Protein AF-A0A0L0SIJ2-F1 (afdb_monomer)

Nearest PDB structures (foldseek):
  6e2f-assembly1_B  TM=1.414E-01  e=6.122E+00  Homo sapiens
  9cui-assembly1_D  TM=1.388E-01  e=6.489E+00  Homo sapiens

Sequence (169 aa):
MDVLKDLTKKHSGVPQDIKKQLKAYHSLFNLSYGDGKETVYSFTNKKRNQEKRFGRLYATSTSLQGMKKDFRSALAAGVLQDIDMVAAAPSIFKTILSVYNLNSKALDLYLENRDEALSKYKLKEKSDFLRIIFSEHPPQGLHPELMEMHKTLYNVLYPQIAADYPVIV

pLDDT: mean 73.06, std 18.46, range [38.31, 97.0]

Solvent-accessible surface area (backbone atoms only — not comparable to full-atom values): 10416 Å² total; per-residue (Å²): 117,68,66,63,60,54,57,50,43,97,80,56,80,59,54,74,68,57,30,50,50,50,42,47,45,50,51,47,47,64,72,33,63,61,98,89,56,83,77,42,69,43,57,80,61,98,54,96,86,57,90,58,92,72,78,65,71,40,47,78,47,84,45,58,82,71,47,61,67,75,59,36,48,65,70,44,79,72,65,86,87,85,87,58,77,84,55,43,61,64,51,50,52,52,51,52,32,49,76,71,75,44,86,39,72,47,57,50,39,37,72,78,38,46,70,58,33,29,60,77,54,73,46,90,51,73,65,55,57,50,47,53,75,72,36,94,65,78,71,85,90,58,43,68,54,52,50,49,34,43,42,45,49,62,72,51,45,42,58,52,49,38,68,79,36,67,85,81,105

Secondary structure (DSSP, 8-state):
-HHHHHHTSTTS---HHHHHHHHHHHHHHHHHSSTT-PPPEEE--SSTT----SS-EEESSS-GGGS-HHHHHHHTTT----S-TTSHHHHHHHHHHHHTT---HHHHHHHH-HHHHHHHTT--SHHHHHHHHH-SSPPTT--HHHHHHHHIIIIIIHHHHHHH-TTT-

Structure (mmCIF, N/CA/C/O backbone):
data_AF-A0A0L0SIJ2-F1
#
_entry.id   AF-A0A0L0SIJ2-F1
#
loop_
_atom_site.group_PDB
_atom_site.id
_atom_site.type_symbol
_atom_site.label_atom_id
_atom_site.label_alt_id
_atom_site.label_comp_id
_atom_site.label_asym_id
_atom_site.label_entity_id
_atom_site.label_seq_id
_atom_site.pdbx_PDB_ins_code
_atom_site.Cartn_x
_atom_site.Cartn_y
_atom_site.Cartn_z
_atom_site.occupancy
_atom_site.B_iso_or_equiv
_atom_site.auth_seq_id
_atom_site.auth_comp_id
_atom_site.auth_asym_id
_atom_site.auth_atom_id
_atom_site.pdbx_PDB_model_num
ATOM 1 N N . MET A 1 1 ? -26.050 -7.740 15.270 1.00 54.56 1 MET A N 1
ATOM 2 C CA . MET A 1 1 ? -26.472 -6.362 15.607 1.00 54.56 1 MET A CA 1
ATOM 3 C C . MET A 1 1 ? -27.490 -6.315 16.749 1.00 54.56 1 MET A C 1
ATOM 5 O O . MET A 1 1 ? -27.309 -5.485 17.627 1.00 54.56 1 MET A O 1
ATOM 9 N N . ASP A 1 2 ? -28.446 -7.246 16.870 1.00 51.00 2 ASP A N 1
ATOM 10 C CA . ASP A 1 2 ? -29.347 -7.300 18.048 1.00 51.00 2 ASP A CA 1
ATOM 11 C C . ASP A 1 2 ? -28.671 -7.771 19.356 1.00 51.00 2 ASP A C 1
ATOM 13 O O . ASP A 1 2 ? -28.945 -7.242 20.432 1.00 51.00 2 ASP A O 1
ATOM 17 N N . VAL A 1 3 ? -27.680 -8.666 19.266 1.00 52.47 3 VAL A N 1
ATOM 18 C CA . VAL A 1 3 ? -26.892 -9.186 20.410 1.00 52.47 3 VAL A CA 1
ATOM 19 C C . VAL A 1 3 ? -26.098 -8.094 21.146 1.00 52.47 3 VAL A C 1
ATOM 21 O O . VAL A 1 3 ? -26.057 -8.056 22.375 1.00 52.47 3 VAL A O 1
ATOM 24 N N . LEU A 1 4 ? -25.486 -7.162 20.405 1.00 56.62 4 LEU A N 1
ATOM 25 C CA . LEU A 1 4 ? -24.768 -6.017 20.984 1.00 56.62 4 LEU A CA 1
ATOM 26 C C . LEU A 1 4 ? -25.727 -5.075 21.730 1.00 56.62 4 LEU A C 1
ATOM 28 O O . LEU A 1 4 ? -25.366 -4.504 22.757 1.00 56.62 4 LEU A O 1
AT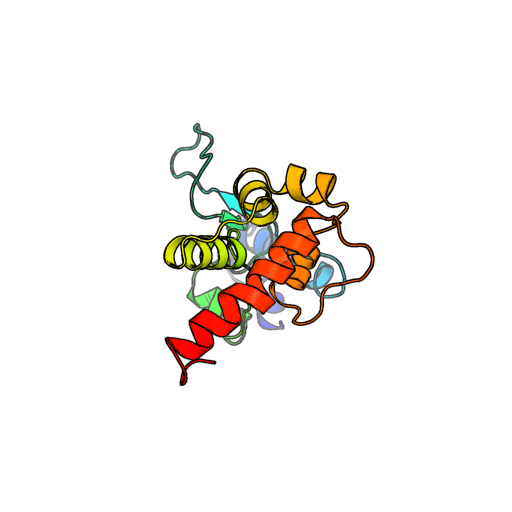OM 32 N N . LYS A 1 5 ? -26.964 -4.950 21.243 1.00 59.69 5 LYS A N 1
ATOM 33 C CA . LYS A 1 5 ? -28.025 -4.130 21.835 1.00 59.69 5 LYS A CA 1
ATOM 34 C C . LYS A 1 5 ? -28.536 -4.741 23.151 1.00 59.69 5 LYS A C 1
ATOM 36 O O . LYS A 1 5 ? -28.731 -4.005 24.117 1.00 59.69 5 LYS A O 1
ATOM 41 N N . ASP A 1 6 ? -28.642 -6.067 23.245 1.00 62.47 6 ASP A N 1
ATOM 42 C CA . ASP A 1 6 ? -29.040 -6.787 24.468 1.00 62.47 6 ASP A CA 1
ATOM 43 C C . ASP A 1 6 ? -27.977 -6.782 25.576 1.00 62.47 6 ASP A C 1
ATOM 45 O O . ASP A 1 6 ? -28.296 -6.534 26.744 1.00 62.47 6 ASP A O 1
ATOM 49 N N . LEU A 1 7 ? -26.699 -6.955 25.225 1.00 60.88 7 LEU A N 1
ATOM 50 C CA . LEU A 1 7 ? -25.585 -6.964 26.187 1.00 60.88 7 LEU A CA 1
ATOM 51 C C . LEU A 1 7 ? -25.435 -5.640 26.958 1.00 60.88 7 LEU A C 1
ATOM 53 O O . LEU A 1 7 ? -24.885 -5.606 28.064 1.00 60.88 7 LEU A O 1
ATOM 57 N N . THR A 1 8 ? -25.977 -4.547 26.417 1.00 62.97 8 THR A N 1
ATOM 58 C CA . THR A 1 8 ? -25.906 -3.208 27.016 1.00 62.97 8 THR A CA 1
ATOM 59 C C . THR A 1 8 ? -27.038 -2.874 28.004 1.00 62.97 8 THR A C 1
ATOM 61 O O . THR A 1 8 ? -26.996 -1.819 28.650 1.00 62.97 8 THR A O 1
ATOM 64 N N . LYS A 1 9 ? -28.044 -3.744 28.176 1.00 65.94 9 LYS A N 1
ATOM 65 C CA . LYS A 1 9 ? -29.21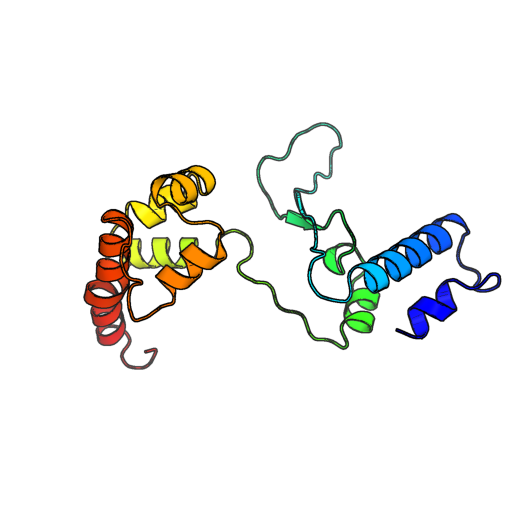5 -3.503 29.046 1.00 65.94 9 LYS A CA 1
ATOM 66 C C . LYS A 1 9 ? -28.881 -3.560 30.550 1.00 65.94 9 LYS A C 1
ATOM 68 O O . LYS A 1 9 ? -27.929 -4.214 30.976 1.00 65.94 9 LYS A O 1
ATOM 73 N N . LYS A 1 10 ? -29.678 -2.882 31.398 1.00 56.69 10 LYS A N 1
ATOM 74 C CA . LYS A 1 10 ? -29.383 -2.641 32.837 1.00 56.69 10 LYS A CA 1
ATOM 75 C C . LYS A 1 10 ? -29.155 -3.931 33.646 1.00 56.69 10 LYS A C 1
ATOM 77 O O . LYS A 1 10 ? -28.279 -3.939 34.503 1.00 56.69 10 LYS A O 1
ATOM 82 N N . HIS A 1 11 ? -29.815 -5.032 33.282 1.00 60.62 11 HIS A N 1
ATOM 83 C CA . HIS A 1 11 ? -29.787 -6.317 34.001 1.00 60.62 11 HIS A CA 1
ATOM 84 C C . HIS A 1 11 ? -28.864 -7.385 33.393 1.00 60.62 11 HIS A C 1
ATOM 86 O O . HIS A 1 11 ? -28.832 -8.502 33.886 1.00 60.62 11 HIS A O 1
ATOM 92 N N . SER A 1 12 ? -28.077 -7.065 32.359 1.00 64.12 12 SER A N 1
ATOM 93 C CA . SER A 1 12 ? -27.230 -8.040 31.643 1.00 64.12 12 SER A CA 1
ATOM 94 C C . SER A 1 12 ? -26.078 -8.673 32.451 1.00 64.12 12 SER A C 1
ATOM 96 O O . SER A 1 12 ? -25.235 -9.337 31.865 1.00 64.12 12 SER A O 1
ATOM 98 N N . GLY A 1 13 ? -25.970 -8.432 33.765 1.00 60.91 13 GLY A N 1
ATOM 99 C CA . GLY A 1 13 ? -24.886 -8.950 34.623 1.00 60.91 13 GLY A CA 1
ATOM 100 C C . GLY A 1 13 ? -23.477 -8.409 34.327 1.00 60.91 13 GLY A C 1
ATOM 101 O O . GLY A 1 13 ? -22.581 -8.543 35.152 1.00 60.91 13 GLY A O 1
ATOM 102 N N . VAL A 1 14 ? -23.275 -7.759 33.179 1.00 66.00 14 VAL A N 1
ATOM 103 C CA . VAL A 1 14 ? -21.990 -7.181 32.774 1.00 66.00 14 VAL A CA 1
ATOM 104 C C . VAL A 1 14 ? -21.596 -6.028 33.726 1.00 66.00 14 VAL A C 1
ATOM 106 O O . VAL A 1 14 ? -22.449 -5.200 34.045 1.00 66.00 14 VAL A O 1
ATOM 109 N N . PRO A 1 15 ? -20.336 -5.924 34.182 1.00 61.22 15 PRO A N 1
ATOM 110 C CA . PRO A 1 15 ? -19.867 -4.811 35.008 1.00 61.22 15 PRO A CA 1
ATOM 111 C C . PRO A 1 15 ? -20.112 -3.441 34.364 1.00 61.22 15 PRO A C 1
ATOM 113 O O . PRO A 1 15 ? -20.112 -3.294 33.138 1.00 61.22 15 PRO A O 1
ATOM 116 N N . GLN A 1 16 ? -20.371 -2.429 35.191 1.00 59.69 16 GLN A N 1
ATOM 117 C CA . GLN A 1 16 ? -20.885 -1.142 34.717 1.00 59.69 16 GLN A CA 1
ATOM 118 C C . GLN A 1 16 ? -19.902 -0.400 33.792 1.00 59.69 16 GLN A C 1
ATOM 120 O O . GLN A 1 16 ? -20.320 0.305 32.875 1.00 59.69 16 GLN A O 1
ATOM 125 N N . ASP A 1 17 ? -18.605 -0.607 33.994 1.00 52.38 17 ASP A N 1
ATOM 126 C CA . ASP A 1 17 ? -17.485 -0.163 33.164 1.00 52.38 17 ASP A CA 1
ATOM 127 C C . ASP A 1 17 ? -17.437 -0.878 31.799 1.00 52.38 17 ASP A C 1
ATOM 129 O O . ASP A 1 17 ? -17.328 -0.215 30.765 1.00 52.38 17 ASP A O 1
ATOM 133 N N . ILE A 1 18 ? -17.620 -2.203 31.765 1.00 59.28 18 ILE A N 1
ATOM 134 C CA . ILE A 1 18 ? -17.648 -3.010 30.529 1.00 59.28 18 ILE A CA 1
ATOM 135 C C . ILE A 1 18 ? -18.911 -2.704 29.711 1.00 59.28 18 ILE A C 1
ATOM 137 O O . ILE A 1 18 ? -18.843 -2.563 28.488 1.00 59.28 18 ILE A O 1
ATOM 141 N N . LYS A 1 19 ? -20.072 -2.516 30.360 1.00 65.12 19 LYS A N 1
ATOM 142 C CA . LYS A 1 19 ? -21.289 -2.043 29.670 1.00 65.12 19 LYS A CA 1
ATOM 143 C C . LYS A 1 19 ? -21.061 -0.682 29.033 1.00 65.12 19 LYS A C 1
ATOM 145 O O . LYS A 1 19 ? -21.577 -0.436 27.946 1.00 65.12 19 LYS A O 1
ATOM 150 N N . LYS A 1 20 ? -20.293 0.193 29.687 1.00 60.72 20 LYS A N 1
ATOM 151 C CA . LYS A 1 20 ? -19.895 1.493 29.137 1.00 60.72 20 LYS A CA 1
ATOM 152 C C . LYS A 1 20 ? -19.086 1.313 27.849 1.00 60.72 20 LYS A C 1
ATOM 154 O O . LYS A 1 20 ? -19.368 2.005 26.879 1.00 60.72 20 LYS A O 1
ATOM 159 N N . GLN A 1 21 ? -18.163 0.347 27.810 1.00 56.66 21 GLN A N 1
ATOM 160 C CA . GLN A 1 21 ? -17.334 0.036 26.636 1.00 56.66 21 GLN A CA 1
ATOM 161 C C . GLN A 1 21 ? -18.115 -0.626 25.496 1.00 56.66 21 GLN A C 1
ATOM 163 O O . GLN A 1 21 ? -17.939 -0.240 24.349 1.00 56.66 21 GLN A O 1
ATOM 168 N N . LEU A 1 22 ? -19.013 -1.573 25.784 1.00 64.75 22 LEU A N 1
ATOM 169 C CA . LEU A 1 22 ? -19.874 -2.193 24.769 1.00 64.75 22 LEU A CA 1
ATOM 170 C C . LEU A 1 22 ? -20.917 -1.212 24.229 1.00 64.75 22 LEU A C 1
ATOM 172 O O . LEU A 1 22 ? -21.181 -1.214 23.032 1.00 64.75 22 LEU A O 1
ATOM 176 N N . LYS A 1 23 ? -21.472 -0.335 25.081 1.00 67.38 23 LYS A N 1
ATOM 177 C CA . LYS A 1 23 ? -22.300 0.796 24.631 1.00 67.38 23 LYS A CA 1
ATOM 178 C C . LYS A 1 23 ? -21.496 1.750 23.766 1.00 67.38 23 LYS A C 1
ATOM 180 O O . LYS A 1 23 ? -22.003 2.163 22.733 1.00 67.38 23 LYS A O 1
ATOM 185 N N . ALA A 1 24 ? -20.261 2.064 24.156 1.00 58.53 24 ALA A N 1
ATOM 186 C CA . ALA A 1 24 ? -19.372 2.897 23.360 1.00 58.53 24 ALA A CA 1
ATOM 187 C C . ALA A 1 24 ? -19.070 2.238 22.011 1.00 58.53 24 ALA A C 1
ATOM 189 O O . ALA A 1 24 ? -19.275 2.890 21.002 1.00 58.53 24 ALA A O 1
ATOM 190 N N . TYR A 1 25 ? -18.697 0.952 21.975 1.00 56.91 25 TYR A N 1
ATOM 191 C CA . TYR A 1 25 ? -18.460 0.188 20.746 1.00 56.91 25 TYR A CA 1
ATOM 192 C C . TYR A 1 25 ? -19.720 0.108 19.882 1.00 56.91 25 TYR A C 1
ATOM 194 O O . TYR A 1 25 ? -19.633 0.344 18.692 1.00 56.91 25 TYR A O 1
ATOM 202 N N . HIS A 1 26 ? -20.897 -0.163 20.453 1.00 67.38 26 HIS A N 1
ATOM 203 C CA . HIS A 1 26 ? -22.166 -0.217 19.723 1.00 67.38 26 HIS A CA 1
ATOM 204 C C . HIS A 1 26 ? -22.586 1.153 19.174 1.00 67.38 26 HIS A C 1
ATOM 206 O O . HIS A 1 26 ? -23.038 1.241 18.037 1.00 67.38 26 HIS A O 1
ATOM 212 N N . SER A 1 27 ? -22.444 2.228 19.956 1.00 61.03 27 SER A N 1
ATOM 213 C CA . SER A 1 27 ? -22.684 3.595 19.482 1.00 61.03 27 SER A CA 1
ATOM 214 C C . SER A 1 27 ? -21.670 3.996 18.423 1.00 61.03 27 SER A C 1
ATOM 216 O O . SER A 1 27 ? -22.086 4.540 17.413 1.00 61.03 27 SER A O 1
ATOM 218 N N . LEU A 1 28 ? -20.377 3.713 18.625 1.00 52.31 28 LEU A N 1
ATOM 219 C CA . LEU A 1 28 ? -19.313 3.969 17.653 1.00 52.31 28 LEU A CA 1
ATOM 220 C C . LEU A 1 28 ? -19.578 3.203 16.373 1.00 52.31 28 LEU A C 1
ATOM 222 O O . LEU A 1 28 ? -19.660 3.849 15.348 1.00 52.31 28 LEU A O 1
ATOM 226 N N . PHE A 1 29 ? -19.794 1.889 16.458 1.00 53.75 29 PHE A N 1
ATOM 227 C CA . PHE A 1 29 ? -20.129 1.028 15.332 1.00 53.75 29 PHE A CA 1
ATOM 228 C C . PHE A 1 29 ? -21.326 1.598 14.579 1.00 53.75 29 PHE A C 1
ATOM 230 O O . PHE A 1 29 ? -21.163 1.894 13.416 1.00 53.75 29 PHE A O 1
ATOM 237 N N . ASN A 1 30 ? -22.470 1.875 15.221 1.00 57.22 30 ASN A N 1
ATOM 238 C CA . ASN A 1 30 ? -23.640 2.475 14.552 1.00 57.22 30 ASN A CA 1
ATOM 239 C C . ASN A 1 30 ? -23.408 3.903 14.024 1.00 57.22 30 ASN A C 1
ATOM 241 O O . ASN A 1 30 ? -24.046 4.301 13.059 1.00 57.22 30 ASN A O 1
ATOM 245 N N . LEU A 1 31 ? -22.529 4.689 14.650 1.00 54.09 31 LEU A N 1
ATOM 246 C CA . LEU A 1 31 ? -22.133 6.010 14.158 1.00 54.09 31 LEU A CA 1
ATOM 247 C C . LEU A 1 31 ? -21.187 5.903 12.960 1.00 54.09 31 LEU A C 1
ATOM 249 O O . LEU A 1 31 ? -21.176 6.823 12.147 1.00 54.09 31 LEU A O 1
ATOM 253 N N . SER A 1 32 ? -20.363 4.855 12.898 1.00 46.44 32 SER A N 1
ATOM 254 C CA . SER A 1 32 ? -19.370 4.570 11.858 1.00 46.44 32 SER A CA 1
ATOM 255 C C . SER A 1 32 ? -19.845 3.574 10.805 1.00 46.44 32 SER A C 1
ATOM 257 O O . SER A 1 32 ? -19.102 3.267 9.882 1.00 46.44 32 SER A O 1
ATOM 259 N N . TYR A 1 33 ? -21.062 3.051 10.943 1.00 47.03 33 TYR A N 1
ATOM 260 C CA . TYR A 1 33 ? -21.679 2.151 9.982 1.00 47.03 33 TYR A CA 1
ATOM 261 C C . TYR A 1 33 ? -22.363 3.005 8.907 1.00 47.03 33 TYR A C 1
ATOM 263 O O . TYR A 1 33 ? -23.465 3.508 9.119 1.00 47.03 33 TYR A O 1
ATOM 271 N N . GLY A 1 34 ? -21.664 3.219 7.789 1.00 46.31 34 GLY A N 1
ATOM 272 C CA . GLY A 1 34 ? -22.014 4.155 6.709 1.00 46.31 34 GLY A CA 1
ATOM 273 C C . GLY A 1 34 ? -20.812 5.029 6.309 1.00 46.31 34 GLY A C 1
ATOM 274 O O . GLY A 1 34 ? -19.852 5.113 7.074 1.00 46.31 34 GLY A O 1
ATOM 275 N N . ASP A 1 35 ? -20.845 5.648 5.121 1.00 38.31 35 ASP A N 1
ATOM 276 C CA . ASP A 1 35 ? -19.687 6.323 4.494 1.00 38.31 35 ASP A CA 1
ATOM 277 C C . ASP A 1 35 ? -18.958 7.322 5.433 1.00 38.31 35 ASP A C 1
ATOM 279 O O . ASP A 1 35 ? -19.540 8.320 5.865 1.00 38.31 35 ASP A O 1
ATOM 283 N N . GLY A 1 36 ? -17.666 7.059 5.729 1.00 43.97 36 GLY A N 1
ATOM 284 C CA . GLY A 1 36 ? -16.70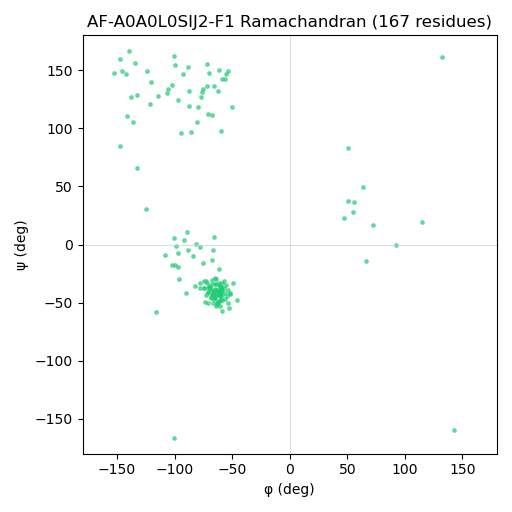2 8.046 6.261 1.00 43.97 36 GLY A CA 1
ATOM 285 C C . GLY A 1 36 ? -16.098 7.895 7.681 1.00 43.97 36 GLY A C 1
ATOM 286 O O . GLY A 1 36 ? -15.621 8.902 8.203 1.00 43.97 36 GLY A O 1
ATOM 287 N N . LYS A 1 37 ? -16.086 6.729 8.364 1.00 53.09 37 LYS A N 1
ATOM 288 C CA . LYS A 1 37 ? -15.469 6.593 9.722 1.00 53.09 37 LYS A CA 1
ATOM 289 C C . LYS A 1 37 ? -14.610 5.325 9.910 1.00 53.09 37 LYS A C 1
ATOM 291 O O . LYS A 1 37 ? -15.136 4.232 10.097 1.00 53.09 37 LYS A O 1
ATOM 296 N 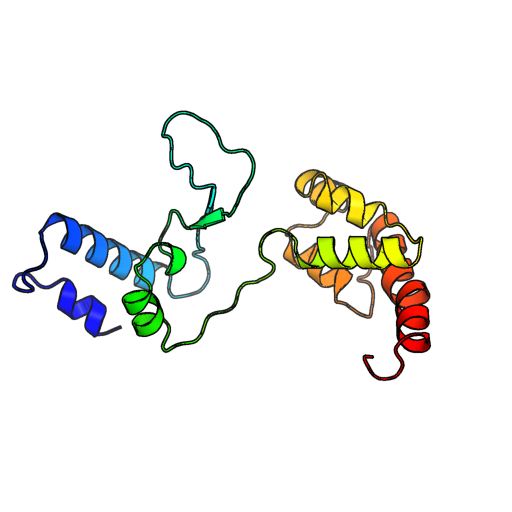N . GLU A 1 38 ? -13.285 5.490 9.919 1.00 51.88 38 GLU A N 1
ATOM 297 C CA . GLU A 1 38 ? -12.292 4.412 9.738 1.00 51.88 38 GLU A CA 1
ATOM 298 C C . GLU A 1 38 ? -11.629 3.882 11.036 1.00 51.88 38 GLU A C 1
ATOM 300 O O . GLU A 1 38 ? -11.643 4.514 12.096 1.00 51.88 38 GLU A O 1
ATOM 305 N N . THR A 1 39 ? -11.015 2.693 10.958 1.00 50.41 39 THR A N 1
ATOM 306 C CA . THR A 1 39 ? -10.244 2.056 12.048 1.00 50.41 39 THR A CA 1
ATOM 307 C C . THR A 1 39 ? -8.862 2.713 12.231 1.00 50.41 39 THR A C 1
ATOM 309 O O . THR A 1 39 ? -8.131 2.880 11.261 1.00 50.41 39 THR A O 1
ATOM 312 N N . VAL A 1 40 ? -8.453 3.018 13.474 1.00 55.56 40 VAL A N 1
ATOM 313 C CA . VAL A 1 40 ? -7.152 3.633 13.837 1.00 55.56 40 VAL A CA 1
ATOM 314 C C . VAL A 1 40 ? -6.208 2.568 14.396 1.00 55.56 40 VAL A C 1
ATOM 316 O O . VAL A 1 40 ? -6.657 1.783 15.224 1.00 55.56 40 VAL A O 1
ATOM 319 N N . TYR A 1 41 ? -4.919 2.560 14.019 1.00 54.06 41 TYR A N 1
ATOM 320 C CA . TYR A 1 41 ? -3.925 1.539 14.404 1.00 54.06 41 TYR A CA 1
ATOM 321 C C . TYR A 1 41 ? -2.659 2.102 15.090 1.00 54.06 41 TYR A C 1
ATOM 323 O O . TYR A 1 41 ? -2.220 3.202 14.774 1.00 54.06 41 TYR A O 1
ATOM 331 N N . SER A 1 42 ? -2.030 1.332 15.994 1.00 55.62 42 SER A N 1
ATOM 332 C CA . SER A 1 42 ? -0.731 1.627 16.635 1.00 55.62 42 SER A CA 1
ATOM 333 C C . SER A 1 42 ? 0.102 0.365 16.947 1.00 55.62 42 SER A C 1
ATOM 335 O O . SER A 1 42 ? -0.423 -0.746 17.020 1.00 55.62 42 SER A O 1
ATOM 337 N N . PHE A 1 43 ? 1.423 0.491 17.127 1.00 57.09 43 PHE A N 1
ATOM 338 C CA . PHE A 1 43 ? 2.304 -0.642 17.454 1.00 57.09 43 PHE A CA 1
ATOM 339 C C . PHE A 1 43 ? 2.216 -0.992 18.950 1.00 57.09 43 PHE A C 1
ATOM 341 O O . PHE A 1 43 ? 2.567 -0.181 19.806 1.00 57.09 43 PHE A O 1
ATOM 348 N N . THR A 1 44 ? 1.783 -2.207 19.308 1.00 56.72 44 THR A N 1
ATOM 349 C CA . THR A 1 44 ? 1.642 -2.576 20.733 1.00 56.72 44 THR A CA 1
ATOM 350 C C . THR A 1 44 ? 2.989 -2.886 21.382 1.00 56.72 44 THR A C 1
ATOM 352 O O . THR A 1 44 ? 3.715 -3.778 20.925 1.00 56.72 44 THR A O 1
ATOM 355 N N . ASN A 1 45 ? 3.283 -2.228 22.506 1.00 56.09 45 ASN A N 1
ATOM 356 C CA . ASN A 1 45 ? 4.421 -2.545 23.365 1.00 56.09 45 ASN A CA 1
ATOM 357 C C . ASN A 1 45 ? 3.960 -3.256 24.653 1.00 56.09 45 ASN A C 1
ATOM 359 O O . ASN A 1 45 ? 3.015 -2.816 25.303 1.00 56.09 45 ASN A O 1
ATOM 363 N N . LYS A 1 46 ? 4.634 -4.348 25.049 1.00 54.50 46 LYS A N 1
ATOM 364 C CA . LYS A 1 46 ? 4.391 -5.008 26.350 1.00 54.50 46 LYS A CA 1
ATOM 365 C C . LYS A 1 46 ? 5.004 -4.229 27.526 1.00 54.50 46 LYS A C 1
ATOM 367 O O . LYS A 1 46 ? 4.639 -4.489 28.667 1.00 54.50 46 LYS A O 1
ATOM 372 N N . LYS A 1 47 ? 5.915 -3.280 27.273 1.00 56.12 47 LYS A N 1
ATOM 373 C CA . LYS A 1 47 ? 6.513 -2.397 28.289 1.00 56.12 47 LYS A CA 1
ATOM 374 C C . LYS A 1 47 ? 6.093 -0.946 28.027 1.00 56.12 47 LYS A C 1
ATOM 376 O O . LYS A 1 47 ? 6.257 -0.451 26.919 1.00 56.12 47 LYS A O 1
ATOM 381 N N . ARG A 1 48 ? 5.549 -0.271 29.046 1.00 52.22 48 ARG A N 1
ATOM 382 C CA . ARG A 1 48 ? 4.853 1.030 28.928 1.00 52.22 48 ARG A CA 1
ATOM 383 C C . ARG A 1 48 ? 5.720 2.239 28.532 1.00 52.22 48 ARG A C 1
ATOM 385 O O . ARG A 1 48 ? 5.143 3.239 28.140 1.00 52.22 48 ARG A O 1
ATOM 392 N N . ASN A 1 49 ? 7.053 2.155 28.565 1.00 51.19 49 ASN A N 1
ATOM 393 C CA . ASN A 1 49 ? 7.932 3.334 28.434 1.00 51.19 49 ASN A CA 1
ATOM 394 C C . ASN A 1 49 ? 8.976 3.231 27.308 1.00 51.19 49 ASN A C 1
ATOM 396 O O . ASN A 1 49 ? 10.072 3.769 27.426 1.00 51.19 49 ASN A O 1
ATOM 400 N N . GLN A 1 50 ? 8.674 2.522 26.221 1.00 52.00 50 GLN A N 1
ATOM 401 C CA . GLN A 1 50 ? 9.501 2.569 25.013 1.00 52.00 50 GLN A CA 1
ATOM 402 C C . GLN A 1 50 ? 8.608 2.769 23.793 1.00 52.00 50 GLN A C 1
ATOM 404 O O . GLN A 1 50 ? 7.649 2.021 23.591 1.00 52.00 50 GLN A O 1
ATOM 409 N N . GLU A 1 51 ? 8.926 3.753 22.959 1.00 52.12 51 GLU A N 1
ATOM 410 C CA . GLU A 1 51 ? 8.334 3.845 21.629 1.00 52.12 51 GLU A CA 1
ATOM 411 C C . GLU A 1 51 ? 8.844 2.679 20.793 1.00 52.12 51 GLU A C 1
ATOM 413 O O . GLU A 1 51 ? 10.024 2.596 20.444 1.00 52.12 51 GLU A O 1
ATOM 418 N N . LYS A 1 52 ? 7.950 1.745 20.472 1.00 53.41 52 LYS A N 1
ATOM 419 C CA . LYS A 1 52 ? 8.273 0.718 19.495 1.00 53.41 52 LYS A CA 1
ATOM 420 C C . LYS A 1 52 ? 8.094 1.331 18.114 1.00 53.41 52 LYS A C 1
ATOM 422 O O . LYS A 1 52 ? 6.973 1.522 17.658 1.00 53.41 52 LYS A O 1
ATOM 427 N N . ARG A 1 53 ? 9.216 1.622 17.461 1.00 55.16 53 ARG A N 1
ATOM 428 C CA . ARG A 1 53 ? 9.256 2.151 16.091 1.00 55.16 53 ARG A CA 1
ATOM 429 C C . ARG A 1 53 ? 9.013 1.073 15.018 1.00 55.16 53 ARG A C 1
ATOM 431 O O . ARG A 1 53 ? 8.984 1.394 13.840 1.00 55.16 53 ARG A O 1
ATOM 438 N N . PHE A 1 54 ? 8.846 -0.197 15.417 1.00 45.59 54 PHE A N 1
ATOM 439 C CA . PHE A 1 54 ? 8.693 -1.355 14.526 1.00 45.59 54 PHE A CA 1
ATOM 440 C C . PHE A 1 54 ? 7.875 -2.496 15.176 1.00 45.59 54 PHE A C 1
ATOM 442 O O . PHE A 1 54 ? 7.940 -2.722 16.391 1.00 45.59 54 PHE A O 1
ATOM 449 N N . GLY A 1 55 ? 7.111 -3.251 14.376 1.00 52.91 55 GLY A N 1
ATOM 450 C CA . GLY A 1 55 ? 6.302 -4.393 14.828 1.00 52.91 55 GLY A CA 1
ATOM 451 C C . GLY A 1 55 ? 4.960 -4.512 14.101 1.00 52.91 55 GLY A C 1
ATOM 452 O O . GLY A 1 55 ? 4.784 -3.960 13.026 1.00 52.91 55 GLY A O 1
ATOM 453 N N . ARG A 1 56 ? 3.990 -5.227 14.686 1.00 50.53 56 ARG A N 1
ATOM 454 C CA . ARG A 1 56 ? 2.627 -5.324 14.134 1.00 50.53 56 ARG A CA 1
ATOM 455 C C . ARG A 1 56 ? 1.762 -4.170 14.649 1.00 50.53 56 ARG A C 1
ATOM 457 O O . ARG A 1 56 ? 1.764 -3.908 15.852 1.00 50.53 56 ARG A O 1
ATOM 464 N N . LEU A 1 57 ? 1.047 -3.502 13.744 1.00 54.25 57 LEU A N 1
ATOM 465 C CA . LEU A 1 57 ? 0.029 -2.501 14.061 1.00 54.25 57 LEU A CA 1
ATOM 466 C C . LEU A 1 57 ? -1.254 -3.196 14.545 1.00 54.25 57 LEU A C 1
ATOM 468 O O . LEU A 1 57 ? -1.742 -4.142 13.923 1.00 54.25 57 LEU A O 1
ATOM 472 N N . TYR A 1 58 ? -1.795 -2.723 15.658 1.00 55.66 58 TYR A N 1
ATOM 473 C CA . TYR A 1 58 ? -3.060 -3.156 16.234 1.00 55.66 58 TYR A CA 1
ATOM 474 C C . TYR A 1 58 ? -3.995 -1.966 16.311 1.00 55.66 58 TYR A C 1
ATOM 476 O O . TYR A 1 58 ? -3.570 -0.869 16.660 1.00 55.66 58 TYR A O 1
ATOM 484 N N . ALA A 1 59 ? -5.268 -2.175 16.015 1.00 57.22 59 ALA A N 1
ATOM 485 C CA . ALA A 1 59 ? -6.241 -1.112 16.127 1.00 57.22 59 ALA A CA 1
ATOM 486 C C . ALA A 1 59 ? -6.390 -0.597 17.575 1.00 57.22 59 ALA A C 1
ATOM 488 O O . ALA A 1 59 ? -6.537 -1.386 18.509 1.00 57.22 59 ALA A O 1
ATOM 489 N N . THR A 1 60 ? -6.358 0.722 17.759 1.00 55.44 60 THR A N 1
ATOM 490 C CA . THR A 1 60 ? -6.579 1.419 19.039 1.00 55.44 60 THR A CA 1
ATOM 491 C C . THR A 1 60 ? -8.010 1.915 19.206 1.00 55.44 60 THR A C 1
ATOM 493 O O . THR A 1 60 ? -8.434 2.200 20.325 1.00 55.44 60 THR A O 1
ATOM 496 N N . SER A 1 61 ? -8.748 2.034 18.103 1.00 49.16 61 SER A N 1
ATOM 497 C CA . SER A 1 61 ? -10.158 2.410 18.076 1.00 49.16 61 SER A CA 1
ATOM 498 C C . SER A 1 61 ? -11.060 1.180 17.891 1.00 49.16 61 SER A C 1
ATOM 500 O O . SER A 1 61 ? -10.631 0.037 18.065 1.00 49.16 61 SER A O 1
ATOM 502 N N . THR A 1 62 ? -12.337 1.404 17.575 1.00 54.25 62 THR A N 1
ATOM 503 C CA . THR A 1 62 ? -13.348 0.363 17.353 1.00 54.25 62 THR A CA 1
ATOM 504 C C . THR A 1 62 ? -12.929 -0.549 16.205 1.00 54.25 62 THR A C 1
ATOM 506 O O . THR A 1 62 ? -13.144 -0.256 15.036 1.00 54.25 62 THR A O 1
ATOM 509 N N . SER A 1 63 ? -12.338 -1.681 16.559 1.00 56.91 63 SER A N 1
ATOM 510 C CA . SER A 1 63 ? -11.902 -2.711 15.631 1.00 56.91 63 SER A CA 1
ATOM 511 C C . SER A 1 63 ? -12.162 -4.063 16.237 1.00 56.91 63 SER A C 1
ATOM 513 O O . SER A 1 63 ? -12.021 -4.261 17.447 1.00 56.91 63 SER A O 1
ATOM 515 N N . LEU A 1 64 ? -12.481 -5.023 15.375 1.00 58.53 64 LEU A N 1
ATOM 516 C CA . LEU A 1 64 ? -12.522 -6.403 15.807 1.00 58.53 64 LEU A CA 1
ATOM 517 C C . LEU A 1 64 ? -11.154 -6.808 16.346 1.00 58.53 64 LEU A C 1
ATOM 519 O O . LEU A 1 64 ? -11.135 -7.434 17.385 1.00 58.53 64 LEU A O 1
ATOM 523 N N . GLN A 1 65 ? -10.027 -6.390 15.760 1.00 58.03 65 GLN A N 1
ATOM 524 C CA . GLN A 1 65 ? -8.665 -6.855 16.077 1.00 58.03 65 GLN A CA 1
ATOM 525 C C . GLN A 1 65 ? -8.299 -6.866 17.578 1.00 58.03 65 GLN A C 1
ATOM 527 O O . GLN A 1 65 ? -7.562 -7.758 17.998 1.00 58.03 65 GLN A O 1
ATOM 532 N N . GLY A 1 66 ? -8.824 -5.927 18.377 1.00 54.78 66 GLY A N 1
ATOM 533 C CA . GLY A 1 66 ? -8.593 -5.834 19.827 1.00 54.78 66 GLY A CA 1
ATOM 534 C C . GLY A 1 66 ? -9.497 -6.718 20.705 1.00 54.78 66 GLY A C 1
ATOM 535 O O . GLY A 1 66 ? -9.252 -6.849 21.902 1.00 54.78 66 GLY A O 1
ATOM 536 N N . MET A 1 67 ? -10.535 -7.341 20.140 1.00 59.62 67 MET A N 1
ATOM 537 C CA . MET A 1 67 ? -11.476 -8.211 20.854 1.00 59.62 67 MET A CA 1
ATOM 538 C C . MET A 1 67 ? -10.991 -9.673 20.889 1.00 59.62 67 MET A C 1
ATOM 540 O O . MET A 1 67 ? -10.293 -10.145 19.984 1.00 59.62 67 MET A O 1
ATOM 544 N N . LYS A 1 68 ? -11.387 -10.443 21.919 1.00 57.84 68 LYS A N 1
ATOM 545 C CA . LYS A 1 68 ? -11.082 -11.889 21.971 1.00 57.84 68 LYS A CA 1
ATOM 546 C C . LYS A 1 68 ? -11.672 -12.598 20.744 1.00 57.84 68 LYS A C 1
ATOM 548 O O . LYS A 1 68 ? -12.756 -12.248 20.280 1.00 57.84 68 LYS A O 1
ATOM 553 N N . LYS A 1 69 ? -10.927 -13.580 20.221 1.00 57.19 69 LYS A N 1
ATOM 554 C CA . LYS A 1 69 ? -11.186 -14.281 18.947 1.00 57.19 69 LYS A CA 1
ATOM 555 C C . LYS A 1 69 ? -12.650 -14.705 18.785 1.00 57.19 69 LYS A C 1
ATOM 557 O O . LYS A 1 69 ? -13.245 -14.374 17.766 1.00 57.19 69 LYS A O 1
ATOM 562 N N . ASP A 1 70 ? -13.225 -15.316 19.815 1.00 55.28 70 ASP A N 1
ATOM 563 C CA . ASP A 1 70 ? -14.584 -15.870 19.779 1.00 55.28 70 ASP A CA 1
ATOM 564 C C . ASP A 1 70 ? -15.649 -14.790 19.516 1.00 55.28 70 ASP A C 1
ATOM 566 O O . ASP A 1 70 ? -16.594 -15.011 18.763 1.00 55.28 70 ASP A O 1
ATOM 570 N N . PHE A 1 71 ? -15.448 -13.571 20.032 1.00 61.16 71 PHE A N 1
ATOM 571 C CA . PHE A 1 71 ? -16.356 -12.445 19.790 1.00 61.16 71 PHE A CA 1
ATOM 572 C C . PHE A 1 71 ? -16.159 -11.809 18.412 1.00 61.16 71 PHE A C 1
ATOM 574 O O . PHE A 1 71 ? -17.125 -11.356 17.805 1.00 61.16 71 PHE A O 1
ATOM 581 N N . ARG A 1 72 ? -14.927 -11.796 17.886 1.00 66.12 72 ARG A N 1
ATOM 582 C CA . ARG A 1 72 ? -14.648 -11.280 16.534 1.00 66.12 72 ARG A CA 1
ATOM 583 C C . ARG A 1 72 ? -15.320 -12.127 15.465 1.00 66.12 72 ARG A C 1
ATOM 585 O O . ARG A 1 72 ? -15.967 -11.587 14.573 1.00 66.12 72 ARG A O 1
ATOM 592 N N . SER A 1 73 ? -15.187 -13.445 15.595 1.00 53.53 73 SER A N 1
ATOM 593 C CA . SER A 1 73 ? -15.793 -14.417 14.684 1.00 53.53 73 SER A CA 1
ATOM 594 C C . SER A 1 73 ? -17.320 -14.355 14.718 1.00 53.53 73 SER A C 1
ATOM 596 O O . SER A 1 73 ? -17.946 -14.405 13.664 1.00 53.53 73 SER A O 1
ATOM 598 N N . ALA A 1 74 ? -17.911 -14.162 15.901 1.00 58.88 74 ALA A N 1
ATOM 599 C CA . ALA A 1 74 ? -19.356 -14.005 16.047 1.00 58.88 74 ALA A CA 1
ATOM 600 C C . ALA A 1 74 ? -19.896 -12.698 15.428 1.00 58.88 74 ALA A C 1
ATOM 602 O O . ALA A 1 74 ? -21.010 -12.686 14.911 1.00 58.88 74 ALA A O 1
ATOM 603 N N . LEU A 1 75 ? -19.130 -11.598 15.464 1.00 58.38 75 LEU A N 1
ATOM 604 C CA . LEU A 1 75 ? -19.573 -10.288 14.963 1.00 58.38 75 LEU A CA 1
ATOM 605 C C . LEU A 1 75 ? -19.428 -10.109 13.448 1.00 58.38 75 LEU A C 1
ATOM 607 O O . LEU A 1 75 ? -20.283 -9.473 12.841 1.00 58.38 75 LEU A O 1
ATOM 611 N N . ALA A 1 76 ? -18.383 -10.665 12.835 1.00 61.38 76 ALA A N 1
ATOM 612 C CA . ALA A 1 76 ? -18.154 -10.552 11.392 1.00 61.38 76 ALA A CA 1
ATOM 613 C C . ALA A 1 76 ? -18.979 -11.546 10.551 1.00 61.38 76 ALA A C 1
ATOM 615 O O . ALA A 1 76 ? -18.778 -11.623 9.343 1.00 61.38 76 ALA A O 1
ATOM 616 N N . ALA A 1 77 ? -19.808 -12.389 11.188 1.00 53.03 77 ALA A N 1
ATOM 617 C CA . ALA A 1 77 ? -20.391 -13.593 10.579 1.00 53.03 77 ALA A CA 1
ATOM 618 C C . ALA A 1 77 ? -19.355 -14.458 9.816 1.00 53.03 77 ALA A C 1
ATOM 620 O O . ALA A 1 77 ? -19.704 -15.220 8.921 1.00 53.03 77 ALA A O 1
ATOM 621 N N . GLY A 1 78 ? -18.069 -14.325 10.165 1.00 47.38 78 GLY A N 1
ATOM 622 C CA . GLY A 1 78 ? -16.946 -14.983 9.499 1.00 47.38 78 GLY A CA 1
ATOM 623 C C . GLY A 1 78 ? -16.241 -14.229 8.355 1.00 47.38 78 GLY A C 1
ATOM 624 O O . GLY A 1 78 ? -15.270 -14.786 7.854 1.00 47.38 78 GLY A O 1
ATOM 625 N N . VAL A 1 79 ? -16.626 -13.006 7.948 1.00 44.22 79 VAL A N 1
ATOM 626 C CA . VAL A 1 79 ? -16.078 -12.343 6.731 1.00 44.22 79 VAL A CA 1
ATOM 627 C C . VAL A 1 79 ? -15.395 -10.989 7.022 1.00 44.22 79 VAL A C 1
ATOM 629 O O . VAL A 1 79 ? -16.031 -10.072 7.532 1.00 44.22 79 VAL A O 1
ATOM 632 N N . LEU A 1 80 ? -14.099 -10.843 6.687 1.00 55.25 80 LEU A N 1
ATOM 633 C CA . LEU A 1 80 ? -13.268 -9.625 6.845 1.00 55.25 80 LEU A CA 1
ATOM 634 C C . LEU A 1 80 ? -12.242 -9.497 5.696 1.00 55.25 80 LEU A C 1
ATOM 636 O O . LEU A 1 80 ? -11.761 -10.527 5.225 1.00 55.25 80 LEU A O 1
ATOM 640 N N . GLN A 1 81 ? -11.856 -8.272 5.291 1.00 51.12 81 GLN A N 1
ATOM 641 C CA . GLN A 1 81 ? -10.844 -8.033 4.239 1.00 51.12 81 GLN A CA 1
ATOM 642 C C . GLN A 1 81 ? -9.868 -6.888 4.591 1.00 51.12 81 GLN A C 1
ATOM 644 O O . GLN A 1 81 ? -10.293 -5.778 4.900 1.00 51.12 81 GLN A O 1
ATOM 649 N N . ASP A 1 82 ? -8.560 -7.163 4.534 1.00 59.34 82 ASP A N 1
ATOM 650 C CA . ASP A 1 82 ? -7.467 -6.207 4.784 1.00 59.34 82 ASP A CA 1
ATOM 651 C C . ASP A 1 82 ? -6.933 -5.640 3.455 1.00 59.34 82 ASP A C 1
ATOM 653 O O . ASP A 1 82 ? -6.489 -6.401 2.594 1.00 59.34 82 ASP A O 1
ATOM 657 N N . ILE A 1 83 ? -6.915 -4.309 3.296 1.00 53.72 83 ILE A N 1
ATOM 658 C CA . ILE A 1 83 ? -6.307 -3.644 2.129 1.00 53.72 83 ILE A CA 1
ATOM 659 C C . ILE A 1 83 ? -4.863 -3.256 2.463 1.00 53.72 83 ILE A C 1
ATOM 661 O O . ILE A 1 83 ? -4.585 -2.214 3.070 1.00 53.72 83 ILE A O 1
ATOM 665 N N . ASP A 1 84 ? -3.968 -4.146 2.048 1.00 56.50 84 ASP A N 1
ATOM 666 C CA . ASP A 1 84 ? -2.510 -4.069 2.111 1.00 56.50 84 ASP A CA 1
ATOM 667 C C . ASP A 1 84 ? -1.937 -3.710 3.496 1.00 56.50 84 ASP A C 1
ATOM 669 O O . ASP A 1 84 ? -1.636 -2.555 3.827 1.00 56.50 84 ASP A O 1
ATOM 673 N N . MET A 1 85 ? -1.806 -4.736 4.340 1.00 63.44 85 MET A N 1
ATOM 674 C CA . MET A 1 85 ? -1.229 -4.626 5.677 1.00 63.44 85 MET A CA 1
ATOM 675 C C . MET A 1 85 ? 0.291 -4.400 5.573 1.00 63.44 85 MET A C 1
ATOM 677 O O . MET A 1 85 ? 1.023 -5.312 5.211 1.00 63.44 85 MET A O 1
ATOM 681 N N . VAL A 1 86 ? 0.768 -3.212 5.969 1.00 69.69 86 VAL A N 1
ATOM 682 C CA . VAL A 1 86 ? 2.206 -2.851 6.031 1.00 69.69 86 VAL A CA 1
ATOM 683 C C . VAL A 1 86 ? 2.892 -2.867 4.650 1.00 69.69 86 VAL A C 1
ATOM 685 O O . VAL A 1 86 ? 3.957 -3.449 4.495 1.00 69.69 86 VAL A O 1
ATOM 688 N N . ALA A 1 87 ? 2.289 -2.218 3.644 1.00 77.94 87 ALA A N 1
ATOM 689 C CA . ALA A 1 87 ? 2.868 -2.090 2.295 1.00 77.94 87 ALA A CA 1
ATOM 690 C C . ALA A 1 87 ? 3.322 -3.444 1.705 1.00 77.94 87 ALA A C 1
ATOM 692 O O . ALA A 1 87 ? 4.377 -3.538 1.068 1.00 77.94 87 ALA A O 1
ATOM 693 N N . ALA A 1 88 ? 2.560 -4.510 1.966 1.00 82.69 88 ALA A N 1
ATOM 694 C CA . ALA A 1 88 ? 2.922 -5.865 1.583 1.00 82.69 88 ALA A CA 1
ATOM 695 C C . ALA A 1 88 ? 2.992 -5.995 0.062 1.00 82.69 88 ALA A C 1
ATOM 697 O O . ALA A 1 88 ? 3.968 -6.538 -0.446 1.00 82.69 88 ALA A O 1
ATOM 698 N N . ALA A 1 89 ? 2.030 -5.431 -0.667 1.00 87.50 89 ALA A N 1
ATOM 699 C CA . ALA A 1 89 ? 2.044 -5.414 -2.122 1.00 87.50 89 ALA A CA 1
ATOM 700 C C . ALA A 1 89 ? 3.308 -4.711 -2.668 1.00 87.50 89 ALA A C 1
ATOM 702 O O . ALA A 1 89 ? 4.089 -5.381 -3.345 1.00 87.50 89 ALA A O 1
ATOM 703 N N . PRO A 1 90 ? 3.616 -3.443 -2.325 1.00 91.94 90 PRO A N 1
ATOM 704 C CA . PRO A 1 90 ? 4.872 -2.802 -2.720 1.00 91.94 90 PRO A CA 1
ATOM 705 C C . PRO A 1 90 ? 6.134 -3.598 -2.343 1.00 91.94 90 PRO A C 1
ATOM 707 O O . PRO A 1 90 ? 7.061 -3.698 -3.146 1.00 91.94 90 PRO A O 1
ATOM 710 N N . SER A 1 91 ? 6.157 -4.220 -1.159 1.00 91.81 91 SER A N 1
ATOM 711 C CA . SER A 1 91 ? 7.292 -5.033 -0.692 1.00 91.81 91 SER A CA 1
ATOM 712 C C . SER A 1 91 ? 7.485 -6.302 -1.530 1.00 91.81 91 SER A C 1
ATOM 714 O O . SER A 1 91 ? 8.614 -6.671 -1.864 1.00 91.81 91 SER A O 1
ATOM 716 N N . ILE A 1 92 ? 6.382 -6.956 -1.906 1.00 90.75 92 ILE A N 1
ATOM 717 C CA . ILE A 1 92 ? 6.383 -8.119 -2.799 1.00 90.75 92 ILE A CA 1
ATOM 718 C C . ILE A 1 92 ? 6.924 -7.705 -4.165 1.00 90.75 92 ILE A C 1
ATOM 720 O O . ILE A 1 92 ? 7.877 -8.315 -4.644 1.00 90.75 92 ILE A O 1
ATOM 724 N N . PHE A 1 93 ? 6.401 -6.626 -4.755 1.00 93.62 93 PHE A N 1
ATOM 725 C CA . PHE A 1 93 ? 6.888 -6.132 -6.043 1.00 93.62 93 PHE A CA 1
ATOM 726 C C . PHE A 1 93 ? 8.376 -5.761 -6.005 1.00 93.62 93 PHE A C 1
ATOM 728 O O . PHE A 1 93 ? 9.098 -6.077 -6.947 1.00 93.62 93 PHE A O 1
ATOM 735 N N . LYS A 1 94 ? 8.880 -5.175 -4.911 1.00 94.88 94 LYS A N 1
ATOM 736 C CA . LYS A 1 94 ? 10.313 -4.863 -4.769 1.00 94.88 94 LYS A CA 1
ATOM 737 C C . LYS A 1 94 ? 11.171 -6.121 -4.706 1.00 94.88 94 LYS A C 1
ATOM 739 O O . LYS A 1 94 ? 12.256 -6.162 -5.290 1.00 94.88 94 LYS A O 1
ATOM 744 N N . THR A 1 95 ? 10.678 -7.148 -4.022 1.00 93.75 95 THR A N 1
ATOM 745 C CA . THR A 1 95 ? 11.359 -8.442 -3.931 1.00 93.75 95 THR A CA 1
ATOM 746 C C . THR A 1 95 ? 11.410 -9.110 -5.301 1.00 93.75 95 THR A C 1
ATOM 748 O O . THR A 1 95 ? 12.480 -9.528 -5.732 1.00 93.75 95 THR A O 1
ATOM 751 N N . ILE A 1 96 ? 10.285 -9.135 -6.020 1.00 94.00 96 ILE A N 1
ATOM 752 C CA . ILE A 1 96 ? 10.208 -9.690 -7.374 1.00 94.00 96 ILE A CA 1
ATOM 753 C C . ILE A 1 96 ? 11.150 -8.932 -8.316 1.00 94.00 96 ILE A C 1
ATOM 755 O O . ILE A 1 96 ? 11.963 -9.560 -8.983 1.00 94.00 96 ILE A O 1
ATOM 759 N N . LEU A 1 97 ? 11.120 -7.595 -8.326 1.00 96.50 97 LEU A N 1
ATOM 760 C CA . LEU A 1 97 ? 12.044 -6.799 -9.143 1.00 96.50 97 LEU A CA 1
ATOM 761 C C . LEU A 1 97 ? 13.508 -7.161 -8.856 1.00 96.50 97 LEU A C 1
ATOM 763 O O . LEU A 1 97 ? 14.268 -7.385 -9.794 1.00 96.50 97 LEU A O 1
ATOM 767 N N . SER A 1 98 ? 13.878 -7.314 -7.581 1.00 95.69 98 SER A N 1
ATOM 768 C CA . SER A 1 98 ? 15.237 -7.708 -7.185 1.00 95.69 98 SER A CA 1
ATOM 769 C C . SER A 1 98 ? 15.648 -9.084 -7.726 1.00 95.69 98 SER A C 1
ATOM 771 O O . SER A 1 98 ? 16.783 -9.237 -8.164 1.00 95.69 98 SER A O 1
ATOM 773 N N . VAL A 1 99 ? 14.741 -10.071 -7.745 1.00 95.88 99 VAL A N 1
ATOM 774 C CA . VAL A 1 99 ? 15.005 -11.415 -8.310 1.00 95.88 99 VAL A CA 1
ATOM 775 C C . VAL A 1 99 ? 15.367 -11.336 -9.793 1.00 95.88 99 VAL A C 1
ATOM 777 O O . VAL A 1 99 ? 16.253 -12.051 -10.254 1.00 95.88 99 VAL A O 1
ATOM 780 N N . TYR A 1 100 ? 14.732 -10.420 -10.518 1.00 96.12 100 TYR A N 1
ATOM 781 C CA . TYR A 1 100 ? 14.979 -10.175 -11.937 1.00 96.12 100 TYR A CA 1
ATOM 782 C C . TYR A 1 100 ? 16.087 -9.141 -12.197 1.00 96.12 100 TYR A C 1
ATOM 784 O O . TYR A 1 100 ? 16.273 -8.704 -13.330 1.00 96.12 100 TYR A O 1
ATOM 792 N N . ASN A 1 101 ? 16.845 -8.740 -11.167 1.00 96.50 101 ASN A N 1
ATOM 793 C CA . ASN A 1 101 ? 17.862 -7.682 -11.232 1.00 96.50 101 ASN A CA 1
ATOM 794 C C . ASN A 1 101 ? 17.325 -6.337 -11.764 1.00 96.50 101 ASN A C 1
ATOM 796 O O . ASN A 1 101 ? 18.059 -5.538 -12.350 1.00 96.50 101 ASN A O 1
ATOM 800 N N . LEU A 1 102 ? 16.037 -6.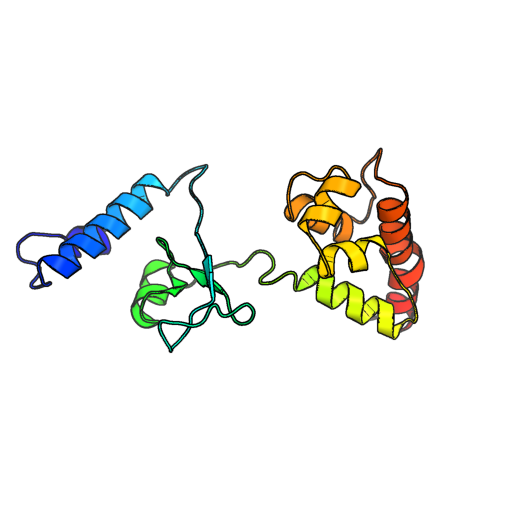078 -11.553 1.00 96.62 102 LEU A N 1
ATOM 801 C CA . LEU A 1 102 ? 15.362 -4.836 -11.897 1.00 96.62 102 LEU A CA 1
ATOM 802 C C . LEU A 1 102 ? 15.227 -3.950 -10.660 1.00 96.62 102 LEU A C 1
ATOM 804 O O . LEU A 1 102 ? 15.170 -4.414 -9.522 1.00 96.62 102 LEU A O 1
ATOM 808 N N . ASN A 1 103 ? 15.129 -2.644 -10.891 1.00 95.25 103 ASN A N 1
ATOM 809 C CA . ASN A 1 103 ? 14.943 -1.661 -9.833 1.00 95.25 103 ASN A CA 1
ATOM 810 C C . ASN A 1 103 ? 13.859 -0.658 -10.208 1.00 95.25 103 ASN A C 1
ATOM 812 O O . ASN A 1 103 ? 13.566 -0.434 -11.381 1.00 95.25 103 ASN A O 1
ATOM 816 N N . SER A 1 104 ? 13.270 -0.042 -9.187 1.00 97.00 104 SER A N 1
ATOM 817 C CA . SER A 1 104 ? 12.290 1.022 -9.353 1.00 97.00 104 SER A CA 1
ATOM 818 C C . SER A 1 104 ? 12.512 2.074 -8.281 1.00 97.00 104 SER A C 1
ATOM 820 O O . SER A 1 104 ? 12.209 1.847 -7.111 1.00 97.00 104 SER A O 1
ATOM 822 N N . LYS A 1 105 ? 12.980 3.253 -8.703 1.00 96.50 105 LYS A N 1
ATOM 823 C CA . LYS A 1 105 ? 13.161 4.410 -7.815 1.00 96.50 105 LYS A CA 1
ATOM 824 C C . LYS A 1 105 ? 11.859 4.792 -7.118 1.00 96.50 105 LYS A C 1
ATOM 826 O O . LYS A 1 105 ? 11.877 5.151 -5.948 1.00 96.50 105 LYS A O 1
ATOM 831 N N . ALA A 1 106 ? 10.735 4.678 -7.826 1.00 96.38 106 ALA A N 1
ATOM 832 C CA . ALA A 1 106 ? 9.434 5.001 -7.263 1.00 96.38 106 ALA A CA 1
ATOM 833 C C . ALA A 1 106 ? 8.970 4.007 -6.204 1.00 96.38 106 ALA A C 1
ATOM 835 O O . ALA A 1 106 ? 8.363 4.413 -5.216 1.00 96.38 106 ALA A O 1
ATOM 836 N N . LEU A 1 107 ? 9.290 2.726 -6.379 1.00 95.25 107 LEU A N 1
ATOM 837 C CA . LEU A 1 107 ? 8.971 1.702 -5.393 1.00 95.25 107 LEU A CA 1
ATOM 838 C C . LEU A 1 107 ? 9.887 1.790 -4.168 1.00 95.25 107 LEU A C 1
ATOM 840 O O . LEU A 1 107 ? 9.414 1.633 -3.046 1.00 95.25 107 LEU A O 1
ATOM 844 N N . ASP A 1 108 ? 11.164 2.102 -4.389 1.00 96.44 108 ASP A N 1
ATOM 845 C CA . ASP A 1 108 ? 12.158 2.294 -3.332 1.00 96.44 108 ASP A CA 1
ATOM 846 C C . ASP A 1 108 ? 11.794 3.475 -2.445 1.00 96.44 108 ASP A C 1
ATOM 848 O O . ASP A 1 108 ? 11.658 3.315 -1.233 1.00 96.44 108 ASP A O 1
ATOM 852 N N . LEU A 1 109 ? 11.513 4.624 -3.064 1.00 96.31 109 LEU A N 1
ATOM 853 C CA . LEU A 1 109 ? 11.072 5.808 -2.341 1.00 96.31 109 LEU A CA 1
ATOM 854 C C . LEU A 1 109 ? 9.774 5.537 -1.571 1.00 96.31 109 LEU A C 1
ATOM 856 O O . LEU A 1 109 ? 9.642 5.964 -0.430 1.00 96.31 109 LEU A O 1
ATOM 860 N N . TYR A 1 110 ? 8.826 4.797 -2.157 1.00 95.12 110 TYR A N 1
ATOM 861 C CA . TYR A 1 110 ? 7.567 4.466 -1.484 1.00 95.12 110 TYR A CA 1
ATOM 862 C C . TYR A 1 110 ? 7.759 3.584 -0.243 1.00 95.12 110 TYR A C 1
ATOM 864 O O . TYR A 1 110 ? 7.056 3.766 0.752 1.00 95.12 110 TYR A O 1
ATOM 872 N N . LEU A 1 111 ? 8.687 2.626 -0.292 1.00 92.25 111 LEU A N 1
ATOM 873 C CA . LEU A 1 111 ? 8.978 1.721 0.823 1.00 92.25 111 LEU A CA 1
ATOM 874 C C . LEU A 1 111 ? 9.825 2.378 1.916 1.00 92.25 111 LEU A C 1
ATOM 876 O O . LEU A 1 111 ? 9.602 2.108 3.095 1.00 92.25 111 LEU A O 1
ATOM 880 N N . GLU A 1 112 ? 10.777 3.228 1.537 1.00 94.19 112 GLU A N 1
ATOM 881 C CA . GLU A 1 112 ? 11.632 3.960 2.472 1.00 94.19 112 GLU A CA 1
ATOM 882 C C . GLU A 1 112 ? 10.864 5.086 3.167 1.00 94.19 112 GLU A C 1
ATOM 884 O O . GLU A 1 112 ? 10.872 5.197 4.395 1.00 94.19 112 GLU A O 1
ATOM 889 N N . ASN A 1 113 ? 10.164 5.902 2.378 1.00 91.38 113 ASN A N 1
ATOM 890 C CA . ASN A 1 113 ? 9.437 7.064 2.851 1.00 91.38 113 ASN A CA 1
ATOM 891 C C . ASN A 1 113 ? 8.177 7.304 2.011 1.00 91.38 113 ASN A C 1
ATOM 893 O O . ASN A 1 113 ? 8.139 8.116 1.083 1.00 91.38 113 ASN A O 1
ATOM 897 N N . ARG A 1 114 ? 7.102 6.601 2.378 1.00 90.38 114 ARG A N 1
ATOM 898 C CA . ARG A 1 114 ? 5.808 6.691 1.693 1.00 90.38 114 ARG A CA 1
ATOM 899 C C . ARG A 1 114 ? 5.308 8.127 1.550 1.00 90.38 114 ARG A C 1
ATOM 901 O O . ARG A 1 114 ? 4.796 8.478 0.493 1.00 90.38 114 ARG A O 1
ATOM 908 N N . ASP A 1 115 ? 5.430 8.944 2.589 1.00 88.00 115 ASP A N 1
ATOM 909 C CA . ASP A 1 115 ? 4.869 10.298 2.584 1.00 88.00 115 ASP A CA 1
ATOM 910 C C . ASP A 1 115 ? 5.629 11.205 1.603 1.00 88.00 115 ASP A C 1
ATOM 912 O O . ASP A 1 115 ? 5.024 11.992 0.870 1.00 88.00 115 ASP A O 1
ATOM 916 N N . GLU A 1 116 ? 6.947 11.025 1.504 1.00 94.44 116 GLU A N 1
ATOM 917 C CA . GLU A 1 116 ? 7.766 11.677 0.484 1.00 94.44 116 GLU A CA 1
ATOM 918 C C . GLU A 1 116 ? 7.415 11.193 -0.925 1.00 94.44 116 GLU A C 1
ATOM 920 O O . GLU A 1 116 ? 7.242 12.019 -1.822 1.00 94.44 116 GLU A O 1
ATOM 925 N N . ALA A 1 117 ? 7.241 9.884 -1.124 1.00 94.75 117 ALA A N 1
ATOM 926 C CA . ALA A 1 117 ? 6.834 9.331 -2.413 1.00 94.75 117 ALA A CA 1
ATOM 927 C C . ALA A 1 117 ? 5.488 9.901 -2.881 1.00 94.75 117 ALA A C 1
ATOM 929 O O . ALA A 1 117 ? 5.366 10.353 -4.021 1.00 94.75 117 ALA A O 1
ATOM 930 N N . LEU A 1 118 ? 4.482 9.925 -1.998 1.00 93.00 118 LEU A N 1
ATOM 931 C CA . LEU A 1 118 ? 3.160 10.471 -2.313 1.00 93.00 118 LEU A CA 1
ATOM 932 C C . LEU A 1 118 ? 3.252 11.960 -2.681 1.00 93.00 118 LEU A C 1
ATOM 934 O O . LEU A 1 118 ? 2.685 12.374 -3.692 1.00 93.00 118 LEU A O 1
ATOM 938 N N . SER A 1 119 ? 4.033 12.741 -1.929 1.00 94.38 119 SER A N 1
ATOM 939 C CA . SER A 1 119 ? 4.260 14.165 -2.202 1.00 94.38 119 SER A CA 1
ATOM 940 C C . SER A 1 119 ? 4.972 14.398 -3.540 1.00 94.38 119 SER A C 1
ATOM 942 O O . SER A 1 119 ? 4.456 15.108 -4.409 1.00 94.38 119 SER A O 1
ATOM 944 N N . LYS A 1 120 ? 6.121 13.741 -3.756 1.00 96.50 120 LYS A N 1
ATOM 945 C CA . LYS A 1 120 ? 6.928 13.853 -4.981 1.00 96.50 120 LYS A CA 1
ATOM 946 C C . LYS A 1 120 ? 6.110 13.515 -6.223 1.00 96.50 120 LYS A C 1
ATOM 948 O O . LYS A 1 120 ? 6.202 14.197 -7.245 1.00 96.50 120 LYS A O 1
ATOM 953 N N . TYR A 1 121 ? 5.294 12.472 -6.130 1.00 96.00 121 TYR A N 1
ATOM 954 C CA . TYR A 1 121 ? 4.509 11.970 -7.248 1.00 96.00 121 TYR A CA 1
ATOM 955 C C . TYR A 1 121 ? 3.105 12.563 -7.359 1.00 96.00 121 TYR A C 1
ATOM 957 O O . TYR A 1 121 ? 2.366 12.186 -8.269 1.00 96.00 121 TYR A O 1
ATOM 965 N N . LYS A 1 122 ? 2.753 13.519 -6.488 1.00 94.00 122 LYS A N 1
ATOM 966 C CA . LYS A 1 122 ? 1.443 14.184 -6.456 1.00 94.00 122 LYS A CA 1
ATOM 967 C C . LYS A 1 122 ? 0.275 13.191 -6.314 1.00 94.00 122 LYS A C 1
ATOM 969 O O . LYS A 1 122 ? -0.784 13.389 -6.909 1.00 94.00 122 LYS A O 1
ATOM 974 N N . LEU A 1 123 ? 0.476 12.126 -5.537 1.00 89.62 123 LEU A N 1
ATOM 975 C CA . LEU A 1 123 ? -0.545 11.134 -5.187 1.00 89.62 123 LEU A CA 1
ATOM 976 C C . LEU A 1 123 ? -1.221 11.525 -3.869 1.00 89.62 123 LEU A C 1
ATOM 978 O O . LEU A 1 123 ? -0.576 12.096 -2.990 1.00 89.62 123 LEU A O 1
ATOM 982 N N . LYS A 1 124 ? -2.515 11.225 -3.720 1.00 83.50 124 LYS A N 1
ATOM 983 C CA . LYS A 1 124 ? -3.286 11.626 -2.535 1.00 83.50 124 LYS A CA 1
ATOM 984 C C . LYS A 1 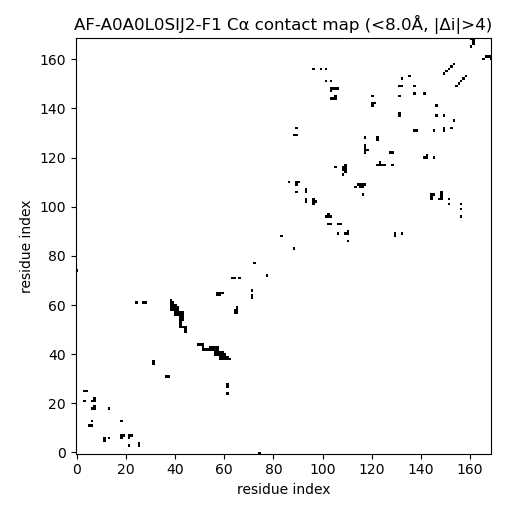124 ? -3.230 10.566 -1.443 1.00 83.50 124 LYS A C 1
ATOM 986 O O . LYS A 1 124 ? -3.074 10.908 -0.276 1.00 83.50 124 LYS A O 1
ATOM 991 N N . GLU A 1 125 ? -3.339 9.291 -1.812 1.00 82.88 125 GLU A N 1
ATOM 992 C CA . GLU A 1 125 ? -3.456 8.183 -0.859 1.00 82.88 125 GLU A CA 1
ATOM 993 C C . GLU A 1 125 ? -2.650 6.942 -1.266 1.00 82.88 125 GLU A C 1
ATOM 995 O O . GLU A 1 125 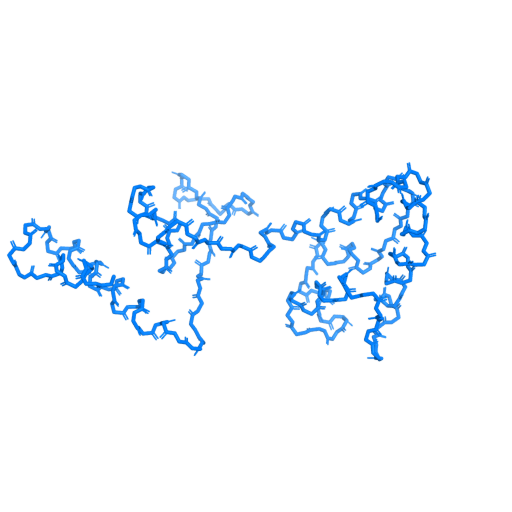? -2.223 6.780 -2.410 1.00 82.88 125 GLU A O 1
ATOM 1000 N N . LYS A 1 126 ? -2.478 5.993 -0.327 1.00 82.50 126 LYS A N 1
ATOM 1001 C CA . LYS A 1 126 ? -1.814 4.708 -0.617 1.00 82.50 126 LYS A CA 1
ATOM 1002 C C . LYS A 1 126 ? -2.516 3.922 -1.729 1.00 82.50 126 LYS A C 1
ATOM 1004 O O . LYS A 1 126 ? -1.853 3.227 -2.492 1.00 82.50 126 LYS A O 1
ATOM 1009 N N . SER A 1 127 ? -3.839 4.045 -1.815 1.00 81.25 127 SER A N 1
ATOM 1010 C CA . SER A 1 127 ? -4.685 3.421 -2.832 1.00 81.25 127 SER A CA 1
ATOM 1011 C C . SER A 1 127 ? -4.328 3.898 -4.241 1.00 81.25 127 SER A C 1
ATOM 1013 O O . SER A 1 127 ? -4.360 3.083 -5.156 1.00 81.25 127 SER A O 1
ATOM 1015 N N . ASP A 1 128 ? -3.901 5.153 -4.418 1.00 85.12 128 ASP A N 1
ATOM 1016 C CA . ASP A 1 128 ? -3.460 5.677 -5.717 1.00 85.12 128 ASP A CA 1
ATOM 1017 C C . ASP A 1 128 ? -2.190 4.974 -6.200 1.00 85.12 128 ASP A C 1
ATOM 1019 O O . ASP A 1 128 ? -2.084 4.580 -7.361 1.00 85.12 128 ASP A O 1
ATOM 1023 N N . PHE A 1 129 ? -1.235 4.767 -5.293 1.00 90.50 129 PHE A N 1
ATOM 1024 C CA . PHE A 1 129 ? 0.002 4.062 -5.615 1.00 90.50 129 PHE A CA 1
ATOM 1025 C C . PHE A 1 129 ? -0.256 2.582 -5.917 1.00 90.50 129 PHE A C 1
ATOM 1027 O O . PHE A 1 129 ? 0.240 2.057 -6.912 1.00 90.50 129 PHE A O 1
ATOM 1034 N N . LEU A 1 130 ? -1.097 1.923 -5.111 1.00 88.38 130 LEU A N 1
ATOM 1035 C CA . LEU A 1 130 ? -1.530 0.548 -5.372 1.00 88.38 130 LEU A CA 1
ATOM 1036 C C . LEU A 1 130 ? -2.273 0.445 -6.705 1.00 88.38 130 LEU A C 1
ATOM 1038 O O . LEU A 1 130 ? -2.027 -0.479 -7.471 1.00 88.38 130 LEU A O 1
ATOM 1042 N N . ARG A 1 131 ? -3.127 1.418 -7.030 1.00 86.38 131 ARG A N 1
ATOM 1043 C CA . ARG A 1 131 ? -3.813 1.476 -8.321 1.00 86.38 131 ARG A CA 1
ATOM 1044 C C . ARG A 1 131 ? -2.819 1.550 -9.473 1.00 86.38 131 ARG A C 1
ATOM 1046 O O . ARG A 1 131 ? -3.049 0.900 -10.478 1.00 86.38 131 ARG A O 1
ATOM 1053 N N . ILE A 1 132 ? -1.726 2.299 -9.345 1.00 90.75 132 ILE A N 1
ATOM 1054 C CA . ILE A 1 132 ? -0.686 2.354 -10.383 1.00 90.75 132 ILE A CA 1
ATOM 1055 C C . ILE A 1 132 ? 0.028 1.004 -10.517 1.00 90.75 132 ILE A C 1
ATOM 1057 O O . ILE A 1 132 ? 0.268 0.565 -11.635 1.00 90.75 132 ILE A O 1
ATOM 1061 N N . ILE A 1 133 ? 0.332 0.337 -9.400 1.00 90.44 133 ILE A N 1
ATOM 1062 C CA . ILE A 1 133 ? 0.966 -0.991 -9.395 1.00 90.44 133 ILE A CA 1
ATOM 1063 C C . ILE A 1 133 ? 0.071 -2.059 -10.029 1.00 90.44 133 ILE A C 1
ATOM 1065 O O . ILE A 1 133 ? 0.586 -2.938 -10.706 1.00 90.44 133 ILE A O 1
ATOM 1069 N N . PHE A 1 134 ? -1.239 -2.005 -9.777 1.00 87.38 134 PHE A N 1
ATOM 1070 C CA . PHE A 1 134 ? -2.195 -3.032 -10.199 1.00 87.38 134 PHE A CA 1
ATOM 1071 C C . PHE A 1 134 ? -2.935 -2.709 -11.503 1.00 87.38 134 PHE A C 1
ATOM 1073 O O . PHE A 1 134 ? -3.677 -3.552 -12.006 1.00 87.38 134 PHE A O 1
ATOM 1080 N N . SER A 1 135 ? -2.771 -1.507 -12.056 1.00 85.25 135 SER A N 1
ATOM 1081 C CA . SER A 1 135 ? -3.403 -1.122 -13.316 1.00 85.25 135 SER A CA 1
ATOM 1082 C C . SER A 1 135 ? -2.524 -1.517 -14.492 1.00 85.25 135 SER A C 1
ATOM 1084 O O . SER A 1 135 ? -1.433 -0.981 -14.660 1.00 85.25 135 SER A O 1
ATOM 1086 N N . GLU A 1 136 ? -3.043 -2.380 -15.363 1.00 83.25 136 GLU A N 1
ATOM 1087 C CA . GLU A 1 136 ? -2.389 -2.771 -16.620 1.00 83.25 136 GLU A CA 1
ATOM 1088 C C . GLU A 1 136 ? -2.044 -1.561 -17.499 1.00 83.25 136 GLU A C 1
ATOM 1090 O O . GLU A 1 136 ? -0.990 -1.507 -18.127 1.00 83.25 136 GLU A O 1
ATOM 1095 N N . HIS A 1 137 ? -2.899 -0.537 -17.473 1.00 85.00 137 HIS A N 1
ATOM 1096 C CA . HIS A 1 137 ? -2.706 0.692 -18.231 1.00 85.00 137 HIS A CA 1
ATOM 1097 C C . HIS A 1 137 ? -2.298 1.837 -17.294 1.00 85.00 137 HIS A C 1
ATOM 1099 O O . HIS A 1 137 ? -2.978 2.065 -16.284 1.00 85.00 137 HIS A O 1
ATOM 1105 N N . PRO A 1 138 ? -1.230 2.593 -17.605 1.00 83.06 138 PRO A N 1
ATOM 1106 C CA . PRO A 1 138 ? -0.803 3.688 -16.752 1.00 83.06 138 PRO A CA 1
ATOM 1107 C C . PRO A 1 138 ? -1.791 4.864 -16.846 1.00 83.06 138 PRO A C 1
ATOM 1109 O O . PRO A 1 138 ? -2.190 5.248 -17.950 1.00 83.06 138 PRO A O 1
ATOM 1112 N N . PRO A 1 139 ? -2.169 5.486 -15.715 1.00 81.38 139 PRO A N 1
ATOM 1113 C CA . PRO A 1 139 ? -2.884 6.757 -15.720 1.00 81.38 139 PRO A CA 1
ATOM 1114 C C . PRO A 1 139 ? -2.163 7.847 -16.533 1.00 81.38 139 PRO A C 1
ATOM 1116 O O . PRO A 1 139 ? -0.934 7.890 -16.612 1.00 81.38 139 PRO A O 1
ATOM 1119 N N . GLN A 1 140 ? -2.925 8.769 -17.124 1.00 83.38 140 GLN A N 1
ATOM 1120 C CA . GLN A 1 140 ? -2.353 9.914 -17.839 1.00 83.38 140 GLN A CA 1
ATOM 1121 C C . GLN A 1 140 ? -1.704 10.910 -16.868 1.00 83.38 140 GLN A C 1
ATOM 1123 O O . GLN A 1 140 ? -2.180 11.105 -15.751 1.00 83.38 140 GLN A O 1
ATOM 1128 N N . GLY A 1 141 ? -0.635 11.575 -17.313 1.00 85.88 141 GLY A N 1
ATOM 1129 C CA . GLY A 1 141 ? 0.011 12.649 -16.549 1.00 85.88 141 GLY A CA 1
ATOM 1130 C C . GLY A 1 141 ? 0.799 12.187 -15.320 1.00 85.88 141 GLY A C 1
ATOM 1131 O O . GLY A 1 141 ? 1.108 13.008 -14.458 1.00 85.88 141 GLY A O 1
ATOM 1132 N N . LEU A 1 142 ? 1.127 10.894 -15.223 1.00 91.31 142 LEU A N 1
ATOM 1133 C CA . LEU A 1 142 ? 1.974 10.376 -14.153 1.00 91.31 142 LEU A CA 1
ATOM 1134 C C . LEU A 1 142 ? 3.369 11.005 -14.169 1.00 91.31 142 LEU A C 1
ATOM 1136 O O . LEU A 1 142 ? 3.936 11.326 -15.216 1.00 91.31 142 LEU A O 1
ATOM 1140 N N . HIS A 1 143 ? 3.952 11.101 -12.976 1.00 96.00 143 HIS A N 1
ATOM 1141 C CA . HIS A 1 143 ? 5.345 11.485 -12.813 1.00 96.00 143 HIS A CA 1
ATOM 1142 C C . HIS A 1 143 ? 6.270 10.540 -13.613 1.00 96.00 143 HIS A C 1
ATOM 1144 O O . HIS A 1 143 ? 6.023 9.329 -13.617 1.00 96.00 143 HIS A O 1
ATOM 1150 N N . PRO A 1 144 ? 7.358 11.034 -14.239 1.00 96.50 144 PRO A N 1
ATOM 1151 C CA . PRO A 1 144 ? 8.253 10.207 -15.052 1.00 96.50 144 PRO A CA 1
ATOM 1152 C C . PRO A 1 144 ? 8.757 8.937 -14.354 1.00 96.50 144 PRO A C 1
ATOM 1154 O O . PRO A 1 144 ? 8.741 7.873 -14.957 1.00 96.50 144 PRO A O 1
ATOM 1157 N N . GLU A 1 145 ? 9.120 9.016 -13.072 1.00 97.00 145 GLU A N 1
ATOM 1158 C CA . GLU A 1 145 ? 9.562 7.841 -12.297 1.00 97.00 145 GLU A CA 1
ATOM 1159 C C . GLU A 1 145 ? 8.440 6.816 -12.041 1.00 97.00 145 GLU A C 1
ATOM 1161 O O . GLU A 1 145 ? 8.710 5.621 -11.962 1.00 97.00 145 GLU A O 1
ATOM 1166 N N . LEU A 1 146 ? 7.177 7.251 -11.938 1.00 96.44 146 LEU A N 1
ATOM 1167 C CA . LEU A 1 146 ? 6.038 6.329 -11.843 1.00 96.44 146 LEU A CA 1
ATOM 1168 C C . LEU A 1 146 ? 5.740 5.677 -13.191 1.00 96.44 146 LEU A C 1
ATOM 1170 O O . LEU A 1 146 ? 5.410 4.496 -13.239 1.00 96.44 146 LEU A O 1
ATOM 1174 N N . MET A 1 147 ? 5.884 6.430 -14.282 1.00 96.25 147 MET A N 1
ATOM 1175 C CA . MET A 1 147 ? 5.801 5.876 -15.633 1.00 96.25 147 MET A CA 1
ATOM 1176 C C . MET A 1 147 ? 6.923 4.876 -15.901 1.00 96.25 147 MET A C 1
ATOM 1178 O O . MET A 1 147 ? 6.686 3.851 -16.531 1.00 96.25 147 MET A O 1
ATOM 1182 N N . GLU A 1 148 ? 8.138 5.163 -15.435 1.00 96.44 148 GLU A N 1
ATOM 1183 C CA . GLU A 1 148 ? 9.274 4.247 -15.504 1.00 96.44 148 GLU A CA 1
ATOM 1184 C C . GLU A 1 148 ? 8.990 2.977 -14.700 1.00 96.44 148 GLU A C 1
ATOM 1186 O O . GLU A 1 148 ? 9.087 1.888 -15.253 1.00 96.44 148 GLU A O 1
ATOM 1191 N N . MET A 1 149 ? 8.544 3.105 -13.444 1.00 96.69 149 MET A N 1
ATOM 1192 C CA . MET A 1 149 ? 8.124 1.963 -12.629 1.00 96.69 149 MET A CA 1
ATOM 1193 C C . MET A 1 149 ? 7.065 1.119 -13.337 1.00 96.69 149 MET A C 1
ATOM 1195 O O . MET A 1 149 ? 7.218 -0.095 -13.422 1.00 96.69 149 MET A O 1
ATOM 1199 N N . HIS A 1 150 ? 6.005 1.747 -13.849 1.00 95.88 150 HIS A N 1
ATOM 1200 C CA . HIS A 1 150 ? 4.918 1.049 -14.533 1.00 95.88 150 HIS A CA 1
ATOM 1201 C C . HIS A 1 150 ? 5.428 0.283 -15.759 1.00 95.88 150 HIS A C 1
ATOM 1203 O O . HIS A 1 150 ? 5.176 -0.913 -15.884 1.00 95.88 150 HIS A O 1
ATOM 1209 N N . LYS A 1 151 ? 6.245 0.927 -16.602 1.00 95.12 151 LYS A N 1
ATOM 1210 C CA . LYS A 1 151 ? 6.894 0.272 -17.747 1.00 95.12 151 LYS A CA 1
ATOM 1211 C C . LYS A 1 151 ? 7.772 -0.897 -17.313 1.00 95.12 151 LYS A C 1
ATOM 1213 O O . LYS A 1 151 ? 7.715 -1.951 -17.937 1.00 95.12 151 LYS A O 1
ATOM 1218 N N . THR A 1 152 ? 8.562 -0.739 -16.254 1.00 96.75 152 THR A N 1
ATOM 1219 C CA . THR A 1 152 ? 9.385 -1.828 -15.718 1.00 96.75 152 THR A CA 1
ATOM 1220 C C . THR A 1 152 ? 8.514 -2.996 -15.260 1.00 96.75 152 THR A C 1
ATOM 1222 O O . THR A 1 152 ? 8.837 -4.138 -15.565 1.00 96.75 152 THR A O 1
ATOM 1225 N N . LEU A 1 153 ? 7.391 -2.736 -14.587 1.00 95.00 153 LEU A N 1
ATOM 1226 C CA . LEU A 1 153 ? 6.478 -3.780 -14.121 1.00 95.00 153 LEU A CA 1
ATOM 1227 C C . LEU A 1 153 ? 5.783 -4.514 -15.279 1.00 95.00 153 LEU A C 1
ATOM 1229 O O . LEU A 1 153 ? 5.821 -5.740 -15.331 1.00 95.00 153 LEU A O 1
ATOM 1233 N N . TYR A 1 154 ? 5.183 -3.786 -16.219 1.00 94.00 154 TYR A N 1
ATOM 1234 C CA . TYR A 1 154 ? 4.287 -4.378 -17.220 1.00 94.00 154 TYR A CA 1
ATOM 1235 C C . TYR A 1 154 ? 4.955 -4.709 -18.556 1.00 94.00 154 TYR A C 1
ATOM 1237 O O . TYR A 1 154 ? 4.563 -5.669 -19.212 1.00 94.00 154 TYR A O 1
ATOM 1245 N N . ASN A 1 155 ? 5.991 -3.969 -18.957 1.00 94.31 155 ASN A N 1
ATOM 1246 C CA . ASN A 1 155 ? 6.633 -4.165 -20.262 1.00 94.31 155 ASN A CA 1
ATOM 1247 C C . ASN A 1 155 ? 7.952 -4.937 -20.169 1.00 94.31 155 ASN A C 1
ATOM 1249 O O . ASN A 1 155 ? 8.442 -5.411 -21.190 1.00 94.31 155 ASN A O 1
ATOM 1253 N N . VAL A 1 156 ? 8.552 -5.031 -18.977 1.00 95.81 156 VAL A N 1
ATOM 1254 C CA . VAL A 1 156 ? 9.843 -5.707 -18.775 1.00 95.81 156 VAL A CA 1
ATOM 1255 C C . VAL A 1 156 ? 9.690 -6.921 -17.870 1.00 95.81 156 VAL A C 1
ATOM 1257 O O . VAL A 1 156 ? 10.009 -8.030 -18.287 1.00 95.81 156 VAL A O 1
ATOM 1260 N N . LEU A 1 157 ? 9.191 -6.722 -16.650 1.00 94.81 157 LEU A N 1
ATOM 1261 C CA . LEU A 1 157 ? 9.078 -7.774 -15.646 1.00 94.81 157 LEU A CA 1
ATOM 1262 C C . LEU A 1 157 ? 7.989 -8.789 -16.010 1.00 94.81 157 LEU A C 1
ATOM 1264 O O . LEU A 1 157 ? 8.258 -9.985 -16.015 1.00 94.81 157 LEU A O 1
ATOM 1268 N N . TYR A 1 158 ? 6.777 -8.331 -16.332 1.00 92.44 158 TYR A N 1
ATOM 1269 C CA . TYR A 1 158 ? 5.653 -9.219 -16.639 1.00 92.44 158 TYR A CA 1
ATOM 1270 C C . TYR A 1 158 ? 5.951 -10.215 -17.779 1.00 92.44 158 TYR A C 1
ATOM 1272 O O . TYR A 1 158 ? 5.738 -11.407 -17.561 1.00 92.44 158 TYR A O 1
ATOM 1280 N N . PRO A 1 159 ? 6.524 -9.816 -18.937 1.00 93.00 159 PRO A N 1
ATOM 1281 C CA . PRO A 1 159 ? 6.899 -10.772 -19.980 1.00 93.00 159 PRO A CA 1
ATOM 1282 C C . PRO A 1 159 ? 7.928 -11.815 -19.528 1.00 93.00 159 PRO A C 1
ATOM 1284 O O . PRO A 1 159 ? 7.841 -12.967 -19.943 1.00 93.00 159 PRO A O 1
ATOM 1287 N N . GLN A 1 160 ? 8.887 -11.435 -18.673 1.00 94.38 160 GLN A N 1
ATOM 1288 C CA . GLN A 1 160 ? 9.879 -12.372 -18.131 1.00 94.38 160 GLN A CA 1
ATOM 1289 C C . GLN A 1 160 ? 9.225 -13.377 -17.182 1.00 94.38 160 GLN A C 1
ATOM 1291 O O . GLN A 1 160 ? 9.429 -14.576 -17.332 1.00 94.38 160 GLN A O 1
ATOM 1296 N N . ILE A 1 161 ? 8.366 -12.908 -16.271 1.00 91.00 161 ILE A N 1
ATOM 1297 C CA . ILE A 1 161 ? 7.599 -13.789 -15.380 1.00 91.00 161 ILE A CA 1
ATOM 1298 C C . ILE A 1 161 ? 6.704 -14.730 -16.190 1.00 91.00 161 ILE A C 1
ATOM 1300 O O . ILE A 1 161 ? 6.649 -15.916 -15.886 1.00 91.00 161 ILE A O 1
ATOM 1304 N N . ALA A 1 162 ? 6.024 -14.234 -17.226 1.00 89.94 162 ALA A N 1
ATOM 1305 C CA . ALA A 1 162 ? 5.172 -15.056 -18.083 1.00 89.94 162 ALA A CA 1
ATOM 1306 C C . ALA A 1 162 ? 5.966 -16.128 -18.847 1.00 89.94 162 ALA A C 1
ATOM 1308 O O . ALA A 1 162 ? 5.461 -17.229 -19.053 1.00 89.94 162 ALA A O 1
ATOM 1309 N N . ALA A 1 163 ? 7.209 -15.835 -19.241 1.00 91.31 163 ALA A N 1
ATOM 1310 C CA . ALA A 1 163 ? 8.090 -16.807 -19.881 1.00 91.31 163 ALA A CA 1
ATOM 1311 C C . ALA A 1 163 ? 8.620 -17.861 -18.894 1.00 91.31 163 ALA A C 1
ATOM 1313 O O . ALA A 1 163 ? 8.617 -19.050 -19.212 1.00 91.31 163 ALA A O 1
ATOM 1314 N N . ASP A 1 164 ? 9.042 -17.439 -17.700 1.00 90.44 164 ASP A N 1
ATOM 1315 C CA . ASP A 1 164 ? 9.575 -18.332 -16.664 1.00 90.44 164 ASP A CA 1
ATOM 1316 C C . ASP A 1 164 ? 8.478 -19.190 -16.013 1.00 90.44 164 ASP A C 1
ATOM 1318 O O . ASP A 1 164 ? 8.718 -20.328 -15.603 1.00 90.44 164 ASP A O 1
ATOM 1322 N N . TYR A 1 165 ? 7.260 -18.648 -15.928 1.00 87.62 165 TYR A N 1
ATOM 1323 C CA . TYR A 1 165 ? 6.108 -19.247 -15.259 1.00 87.62 165 TYR A CA 1
ATOM 1324 C C . TYR A 1 165 ? 4.846 -19.198 -16.139 1.00 87.62 165 TYR A C 1
ATOM 1326 O O . TYR A 1 165 ? 3.845 -18.584 -15.758 1.00 87.62 165 TYR A O 1
ATOM 1334 N N . PRO A 1 166 ? 4.820 -19.918 -17.276 1.00 78.75 166 PRO A N 1
ATOM 1335 C CA . PRO A 1 166 ? 3.740 -19.843 -18.269 1.00 78.75 166 PRO A CA 1
ATOM 1336 C C . PRO A 1 166 ? 2.378 -20.366 -17.784 1.00 78.75 166 PRO A C 1
ATOM 1338 O O . PRO A 1 166 ? 1.396 -20.296 -18.513 1.00 78.75 166 PRO A O 1
ATOM 1341 N N . VAL A 1 167 ? 2.314 -20.926 -16.573 1.00 79.50 167 VAL A N 1
ATOM 1342 C CA . VAL A 1 167 ? 1.102 -21.513 -15.975 1.00 79.50 167 VAL A CA 1
ATOM 1343 C C . VAL A 1 167 ? 0.538 -20.647 -14.837 1.00 79.50 167 VAL A C 1
ATOM 1345 O O . VAL A 1 167 ? -0.532 -20.943 -14.314 1.00 79.50 167 VAL A O 1
ATOM 1348 N N . ILE A 1 168 ? 1.267 -19.611 -14.403 1.00 60.75 168 ILE A N 1
ATOM 1349 C CA . ILE A 1 168 ? 0.893 -18.753 -13.261 1.00 60.75 168 ILE A CA 1
ATOM 1350 C C . ILE A 1 168 ? 0.244 -17.440 -13.726 1.00 60.75 168 ILE A C 1
ATOM 1352 O O . ILE A 1 168 ? -0.422 -16.776 -12.931 1.00 60.75 168 ILE A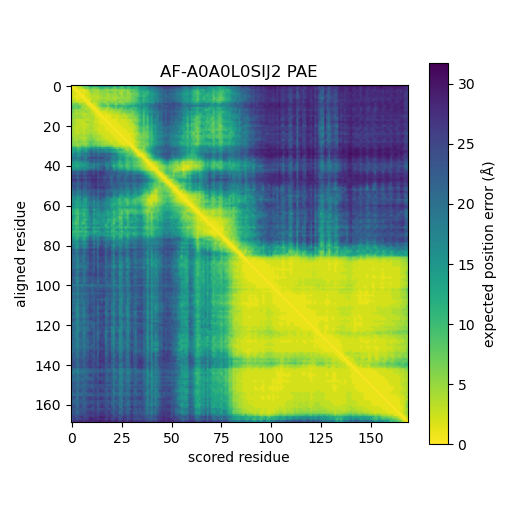 O 1
ATOM 1356 N N . VAL A 1 169 ? 0.433 -17.078 -14.996 1.00 50.62 169 VAL A N 1
ATOM 1357 C CA . VAL A 1 169 ? 0.030 -15.793 -15.577 1.00 50.62 169 VAL A CA 1
ATOM 1358 C C . VAL A 1 169 ? -1.240 -15.917 -16.407 1.00 50.62 169 VAL A C 1
ATOM 1360 O O . VAL A 1 169 ? -1.321 -16.871 -17.210 1.00 50.62 169 VAL A O 1
#

Organism: Allomyces macrogynus (strain ATCC 38327) (NCBI:txid578462)

Foldseek 3Di:
DVVLVVCLDPPNPDDPVVSVVSVVLVVLCVVQVDPDDDWAWDADDPDDPDRDPDDAIATPDNDLRPPDPVVSCVVCVNDDDDDCGLVVVLVVVQVLCVVVVHDAPLSVCCNVPVVVSCVVFVHDDPVRLVCLLPPLDHDPPTDPSSVVVSCCNNVPRVVVCCVVPVPPD

Mean predicted aligne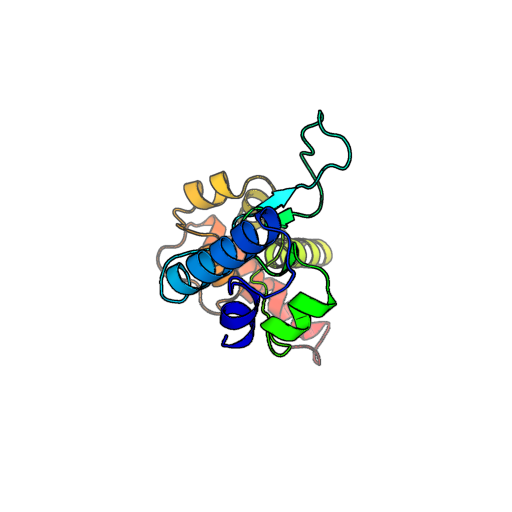d error: 14.38 Å

Radius of gyration: 21.76 Å; Cα contacts (8 Å, |Δi|>4): 132; chains: 1; bounding box: 48×36×55 Å